Protein AF-G5S065-F1 (afdb_monomer)

Mean predicted aligned error: 7.4 Å

Radius of gyration: 18.63 Å; Cα contacts (8 Å, |Δi|>4): 144; chains: 1; bounding box: 43×53×46 Å

Structure (mmCIF, N/CA/C/O backbone):
data_AF-G5S065-F1
#
_entry.id   AF-G5S065-F1
#
loop_
_atom_site.group_PDB
_atom_site.id
_atom_site.type_symbol
_atom_site.label_atom_id
_atom_site.label_alt_id
_atom_site.label_comp_id
_atom_site.label_asym_id
_atom_site.label_entity_id
_atom_site.label_seq_id
_atom_site.pdbx_PDB_ins_code
_atom_site.Cartn_x
_atom_site.Cartn_y
_atom_site.Cartn_z
_atom_site.occupancy
_atom_site.B_iso_or_equiv
_atom_site.auth_seq_id
_atom_site.auth_comp_id
_atom_site.auth_asym_id
_atom_site.auth_atom_id
_atom_site.pdbx_PDB_model_num
ATOM 1 N N . MET A 1 1 ? 13.996 -1.756 -12.390 1.00 88.19 1 MET A N 1
ATOM 2 C CA . MET A 1 1 ? 13.686 -2.119 -10.989 1.00 88.19 1 MET A CA 1
ATOM 3 C C . MET A 1 1 ? 14.143 -0.991 -10.075 1.00 88.19 1 MET A C 1
ATOM 5 O O . MET A 1 1 ? 15.098 -0.309 -10.425 1.00 88.19 1 MET A O 1
ATOM 9 N N . ILE A 1 2 ? 13.478 -0.791 -8.937 1.00 88.31 2 ILE A N 1
ATOM 10 C CA . ILE A 1 2 ? 13.910 0.127 -7.874 1.00 88.31 2 ILE A CA 1
ATOM 11 C C . ILE A 1 2 ? 14.330 -0.686 -6.653 1.00 88.31 2 ILE A C 1
ATOM 13 O O . ILE A 1 2 ? 13.594 -1.569 -6.219 1.00 88.31 2 ILE A O 1
ATOM 17 N N . ILE A 1 3 ? 15.495 -0.368 -6.093 1.00 88.88 3 ILE A N 1
ATOM 18 C CA . ILE A 1 3 ? 15.974 -0.921 -4.826 1.00 88.88 3 ILE A CA 1
ATOM 19 C C . ILE A 1 3 ? 16.020 0.228 -3.824 1.00 88.88 3 ILE A C 1
ATOM 21 O O . ILE A 1 3 ? 16.579 1.281 -4.128 1.00 88.88 3 ILE A O 1
ATOM 25 N N . SER A 1 4 ? 15.410 0.049 -2.656 1.00 89.06 4 SER A N 1
ATOM 26 C CA . SER A 1 4 ? 15.410 1.068 -1.604 1.00 89.06 4 SER A CA 1
ATOM 27 C C . SER A 1 4 ? 15.471 0.432 -0.222 1.00 89.06 4 SER A C 1
ATOM 29 O O . SER A 1 4 ? 14.990 -0.678 -0.000 1.00 89.06 4 SER A O 1
ATOM 31 N N . ASP A 1 5 ? 16.062 1.155 0.717 1.00 87.44 5 ASP A N 1
ATOM 32 C CA . ASP A 1 5 ? 16.023 0.895 2.154 1.00 87.44 5 ASP A CA 1
ATOM 33 C C . ASP A 1 5 ? 14.587 0.876 2.707 1.00 87.44 5 ASP A C 1
ATOM 35 O O . ASP A 1 5 ? 14.270 0.112 3.626 1.00 87.44 5 ASP A O 1
ATOM 39 N N . GLU A 1 6 ? 13.700 1.679 2.116 1.00 85.50 6 GLU A N 1
ATOM 40 C CA . GLU A 1 6 ? 12.322 1.842 2.545 1.00 85.50 6 GLU A CA 1
ATOM 41 C C . GLU A 1 6 ? 11.339 1.938 1.371 1.00 85.50 6 GLU A C 1
ATOM 43 O O . GLU A 1 6 ? 11.463 2.766 0.479 1.00 85.50 6 GLU A O 1
ATOM 48 N N . LEU A 1 7 ? 10.299 1.104 1.417 1.00 88.25 7 LEU A N 1
ATOM 49 C CA . LEU A 1 7 ? 9.210 1.099 0.445 1.00 88.25 7 LEU A CA 1
ATOM 50 C C . LEU A 1 7 ? 7.877 1.043 1.182 1.00 88.25 7 LEU A C 1
ATOM 52 O O . LEU A 1 7 ? 7.517 0.009 1.759 1.00 88.25 7 LEU A O 1
ATOM 56 N N . PHE A 1 8 ? 7.129 2.139 1.139 1.00 91.25 8 PHE A N 1
ATOM 57 C CA . PHE A 1 8 ? 5.769 2.182 1.644 1.00 91.25 8 PHE A CA 1
ATOM 58 C C . PHE A 1 8 ? 4.758 1.633 0.643 1.00 91.25 8 PHE A C 1
ATOM 60 O O . PHE A 1 8 ? 5.024 1.452 -0.547 1.00 91.25 8 PHE A O 1
ATOM 67 N N . PHE A 1 9 ? 3.545 1.391 1.139 1.00 92.38 9 PHE A N 1
ATOM 68 C CA . PHE A 1 9 ? 2.419 1.037 0.289 1.00 92.38 9 PHE A CA 1
ATOM 69 C C . PHE A 1 9 ? 2.132 2.134 -0.753 1.00 92.38 9 PHE A C 1
ATOM 71 O O . PHE A 1 9 ? 1.947 1.807 -1.922 1.00 92.38 9 PHE A O 1
ATOM 78 N N . SER A 1 10 ? 2.203 3.419 -0.381 1.00 90.44 10 SER A N 1
ATOM 79 C CA . SER A 1 10 ? 2.079 4.537 -1.330 1.00 90.44 10 SER A CA 1
ATOM 80 C C . SER A 1 10 ? 3.089 4.488 -2.472 1.00 90.44 10 SER A C 1
ATOM 82 O O . SER A 1 10 ? 2.721 4.722 -3.621 1.00 90.44 10 SER A O 1
ATOM 84 N N . ASP A 1 11 ? 4.340 4.139 -2.172 1.00 90.06 11 ASP A N 1
ATOM 85 C CA . ASP A 1 11 ? 5.401 4.070 -3.178 1.00 90.06 11 ASP A CA 1
ATOM 86 C C . ASP A 1 11 ? 5.104 2.939 -4.158 1.00 90.06 11 ASP A C 1
ATOM 88 O O . ASP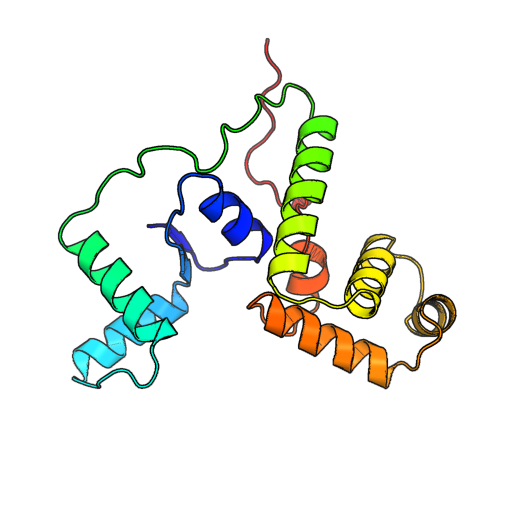 A 1 11 ? 5.109 3.138 -5.369 1.00 90.06 11 ASP A O 1
ATOM 92 N N . ARG A 1 12 ? 4.729 1.763 -3.642 1.00 90.44 12 ARG A N 1
ATOM 93 C CA . ARG A 1 12 ? 4.339 0.611 -4.468 1.00 90.44 12 ARG A CA 1
ATOM 94 C C . ARG A 1 12 ? 3.161 0.922 -5.388 1.00 90.44 12 ARG A C 1
ATOM 96 O O . ARG A 1 12 ? 3.161 0.482 -6.533 1.00 90.44 12 ARG A O 1
ATOM 103 N N . VAL A 1 13 ? 2.177 1.681 -4.907 1.00 91.19 13 VAL A N 1
ATOM 104 C CA . VAL A 1 13 ? 1.027 2.107 -5.714 1.00 91.19 13 VAL A CA 1
ATOM 105 C C . VAL A 1 13 ? 1.470 3.026 -6.859 1.00 91.19 13 VAL A C 1
ATOM 107 O O . VAL A 1 13 ? 1.077 2.799 -8.002 1.00 91.19 13 VAL A O 1
ATOM 110 N N . VAL A 1 14 ? 2.341 4.006 -6.595 1.00 87.94 14 VAL A N 1
ATOM 111 C CA . VAL A 1 14 ? 2.903 4.877 -7.646 1.00 87.94 14 VAL A CA 1
ATOM 112 C C . VAL A 1 14 ? 3.685 4.056 -8.668 1.00 87.94 14 VAL A C 1
ATOM 114 O O . VAL A 1 14 ? 3.436 4.160 -9.865 1.00 87.94 14 VAL A O 1
ATOM 117 N N . LEU A 1 15 ? 4.586 3.189 -8.209 1.00 88.88 15 LEU A N 1
ATOM 118 C CA . LEU A 1 15 ? 5.409 2.350 -9.080 1.00 88.88 15 LEU A CA 1
ATOM 119 C C . LEU A 1 15 ? 4.573 1.404 -9.940 1.00 88.88 15 LEU A C 1
ATOM 121 O O . LEU A 1 15 ? 4.895 1.187 -11.107 1.00 88.88 15 LEU A O 1
ATOM 125 N N . LYS A 1 16 ? 3.457 0.905 -9.403 1.00 88.94 16 LYS A N 1
ATOM 126 C CA . LYS A 1 16 ? 2.489 0.129 -10.173 1.00 88.94 16 LYS A CA 1
ATOM 127 C C . LYS A 1 16 ? 1.893 0.957 -11.313 1.00 88.94 16 LYS A C 1
ATOM 129 O O . LYS A 1 16 ? 1.928 0.507 -12.451 1.00 88.94 16 LYS A O 1
ATOM 134 N N . VAL A 1 17 ? 1.386 2.160 -11.044 1.00 86.38 17 VAL A N 1
ATOM 135 C CA . VAL A 1 17 ? 0.779 3.026 -12.078 1.00 86.38 17 VAL A CA 1
ATOM 136 C C . VAL A 1 17 ? 1.788 3.443 -13.148 1.00 86.38 17 VAL A C 1
ATOM 138 O O . VAL A 1 17 ? 1.459 3.479 -14.335 1.00 86.38 17 VAL A O 1
ATOM 141 N N . TYR A 1 18 ? 3.036 3.682 -12.745 1.00 83.44 18 TYR A N 1
ATOM 142 C CA . TYR A 1 18 ? 4.135 4.116 -13.611 1.00 83.44 18 TYR A CA 1
ATOM 143 C C . TYR A 1 18 ? 4.750 2.972 -14.439 1.00 83.44 18 TYR A C 1
ATOM 145 O O . TYR A 1 18 ? 5.958 2.922 -14.646 1.00 83.44 18 TYR A O 1
ATOM 153 N N . GLY A 1 19 ? 3.913 2.049 -14.917 1.00 82.88 19 GLY A N 1
ATOM 154 C CA . GLY A 1 19 ? 4.326 0.951 -15.794 1.00 82.88 19 GLY A CA 1
ATOM 155 C C . GLY A 1 19 ? 4.712 -0.329 -15.057 1.00 82.88 19 GLY A C 1
ATOM 156 O O . GLY A 1 19 ? 5.484 -1.130 -15.572 1.00 82.88 19 GLY A O 1
ATOM 157 N N . GLY A 1 20 ? 4.188 -0.540 -13.846 1.00 86.38 20 GLY A N 1
ATOM 158 C CA . GLY A 1 20 ? 4.405 -1.784 -13.111 1.00 86.38 20 GLY A CA 1
ATOM 159 C C . GLY A 1 20 ? 5.854 -1.974 -12.672 1.00 86.38 20 GLY A C 1
ATOM 160 O O . GLY A 1 20 ? 6.362 -3.090 -12.737 1.00 86.38 20 GLY A O 1
ATOM 161 N N . ILE A 1 21 ? 6.528 -0.900 -12.251 1.00 87.38 21 ILE A N 1
ATOM 162 C CA . ILE A 1 21 ? 7.954 -0.926 -11.918 1.00 87.38 21 ILE A CA 1
ATOM 163 C C . ILE A 1 21 ? 8.194 -1.866 -10.725 1.00 87.38 21 ILE A C 1
ATOM 165 O O . ILE A 1 21 ? 7.696 -1.591 -9.628 1.00 87.38 21 ILE A O 1
ATOM 169 N N . PRO A 1 22 ? 8.994 -2.939 -10.884 1.00 87.88 22 PRO A N 1
ATOM 170 C CA . PRO A 1 22 ? 9.344 -3.814 -9.773 1.00 87.88 22 PRO A CA 1
ATOM 171 C C . PRO A 1 22 ? 10.145 -3.054 -8.717 1.00 87.88 22 PRO A C 1
ATOM 173 O O . PRO A 1 22 ? 11.060 -2.293 -9.054 1.00 87.88 22 PRO A O 1
ATOM 176 N N . ALA A 1 23 ? 9.824 -3.294 -7.448 1.00 89.38 23 ALA A N 1
ATOM 177 C CA . ALA A 1 23 ? 10.468 -2.660 -6.307 1.00 89.38 23 ALA A CA 1
ATOM 178 C C . ALA A 1 23 ? 10.924 -3.712 -5.294 1.00 89.38 23 ALA A C 1
ATOM 180 O O . ALA A 1 23 ? 10.165 -4.623 -4.956 1.00 89.38 23 ALA A O 1
ATOM 181 N N . LEU A 1 24 ? 12.146 -3.560 -4.793 1.00 89.06 24 LEU A N 1
ATOM 182 C CA . LEU A 1 24 ? 12.781 -4.487 -3.868 1.00 89.06 24 LEU A CA 1
ATOM 183 C C . LEU A 1 24 ? 13.345 -3.722 -2.668 1.00 89.06 24 LEU A C 1
ATOM 185 O O . LEU A 1 24 ? 13.975 -2.677 -2.826 1.00 89.06 24 LEU A O 1
ATOM 189 N N . LEU A 1 25 ? 13.119 -4.240 -1.460 1.00 88.19 25 LEU A N 1
ATOM 190 C CA . LEU A 1 25 ? 13.775 -3.701 -0.270 1.00 88.19 25 LEU A CA 1
ATOM 191 C C . LEU A 1 25 ? 15.233 -4.164 -0.232 1.00 88.19 25 LEU A C 1
ATOM 193 O O . LEU A 1 25 ? 15.510 -5.333 -0.488 1.00 88.19 25 LEU A O 1
ATOM 197 N N . GLU A 1 26 ? 16.155 -3.294 0.168 1.00 88.69 26 GLU A N 1
ATOM 198 C CA . GLU A 1 26 ? 17.583 -3.627 0.287 1.00 88.69 26 GLU A CA 1
ATOM 199 C C . GLU A 1 26 ? 17.819 -4.859 1.180 1.00 88.69 26 GLU A C 1
ATOM 201 O O . GLU A 1 26 ? 18.607 -5.743 0.854 1.00 88.69 26 GLU A O 1
ATOM 206 N N . GLN A 1 27 ? 17.065 -4.975 2.275 1.00 86.38 27 GLN A N 1
ATOM 207 C CA . GLN A 1 27 ? 17.131 -6.137 3.167 1.00 86.38 27 GLN A CA 1
ATOM 208 C C . GLN A 1 27 ? 16.679 -7.430 2.475 1.00 86.38 27 GLN A C 1
ATOM 210 O O . GLN A 1 27 ? 17.278 -8.481 2.686 1.00 86.38 27 GLN A O 1
ATOM 215 N N . GLU A 1 28 ? 15.652 -7.357 1.621 1.00 86.31 28 GLU A N 1
ATOM 216 C CA . GLU A 1 28 ? 15.208 -8.511 0.832 1.00 86.31 28 GLU A CA 1
ATOM 217 C C . GLU A 1 28 ? 16.268 -8.897 -0.208 1.00 86.31 28 GLU A C 1
ATOM 219 O O . GLU A 1 28 ? 16.533 -10.082 -0.394 1.00 86.31 28 GLU A O 1
ATOM 224 N N . LEU A 1 29 ? 16.926 -7.917 -0.836 1.00 87.94 29 LEU A N 1
ATOM 225 C CA . LEU A 1 29 ? 18.053 -8.163 -1.739 1.00 87.94 29 LEU A CA 1
ATOM 226 C C . LEU A 1 29 ? 19.211 -8.867 -1.018 1.00 87.94 29 LEU A C 1
ATOM 228 O O . LEU A 1 29 ? 19.733 -9.860 -1.521 1.00 87.94 29 LEU A O 1
ATOM 232 N N . ALA A 1 30 ? 19.587 -8.392 0.170 1.00 87.31 30 ALA A N 1
ATOM 233 C CA . ALA A 1 30 ? 20.637 -9.012 0.971 1.00 87.31 30 ALA A CA 1
ATOM 234 C C . ALA A 1 30 ? 20.297 -10.471 1.323 1.00 87.31 30 ALA A C 1
ATOM 236 O O . ALA A 1 30 ? 21.143 -11.353 1.168 1.00 87.31 30 ALA A O 1
ATOM 237 N N . GLU A 1 31 ? 19.052 -10.752 1.726 1.00 85.94 31 GLU A N 1
ATOM 238 C CA . GLU A 1 31 ? 18.578 -12.121 1.972 1.00 85.94 31 GLU A CA 1
ATOM 239 C C . GLU A 1 31 ? 18.690 -13.005 0.722 1.00 85.94 31 GLU A C 1
ATOM 241 O O . GLU A 1 31 ? 19.172 -14.137 0.818 1.00 85.94 31 GLU A O 1
ATOM 246 N N . ILE A 1 32 ? 18.278 -12.493 -0.445 1.00 84.56 32 ILE A N 1
ATOM 247 C CA . ILE A 1 32 ? 18.365 -13.211 -1.725 1.00 84.56 32 ILE A CA 1
ATOM 248 C C . ILE A 1 32 ? 19.824 -13.573 -2.036 1.00 84.56 32 ILE A C 1
ATOM 250 O O . ILE A 1 32 ? 20.121 -14.731 -2.329 1.00 84.56 32 ILE A O 1
ATOM 254 N N . LEU A 1 33 ? 20.747 -12.615 -1.913 1.00 83.94 33 LEU A N 1
ATOM 255 C CA . LEU A 1 33 ? 22.167 -12.820 -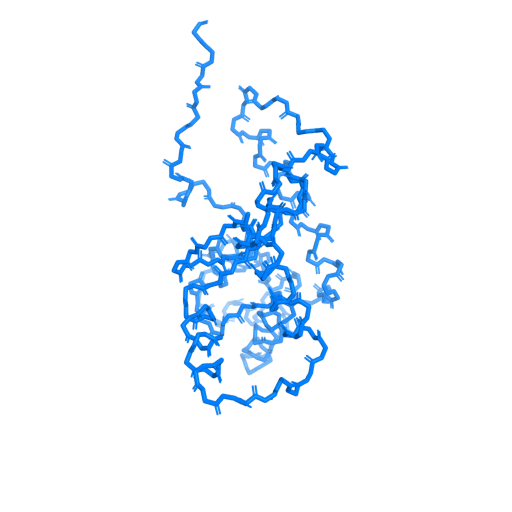2.213 1.00 83.94 33 LEU A CA 1
ATOM 256 C C . LEU A 1 33 ? 22.837 -13.810 -1.251 1.00 83.94 33 LEU A C 1
ATOM 258 O O . LEU A 1 33 ? 23.611 -14.667 -1.683 1.00 83.94 33 LEU A O 1
ATOM 262 N N . ILE A 1 34 ? 22.540 -13.722 0.050 1.00 85.62 34 ILE A N 1
ATOM 263 C CA . ILE A 1 34 ? 23.098 -14.631 1.061 1.00 85.62 34 ILE A CA 1
ATOM 264 C C . ILE A 1 34 ? 22.633 -16.069 0.808 1.00 85.62 34 ILE A C 1
ATOM 266 O O . ILE A 1 34 ? 23.445 -16.991 0.879 1.00 85.62 34 ILE A O 1
ATOM 270 N N . ARG A 1 35 ? 21.350 -16.273 0.490 1.00 77.31 35 ARG A N 1
ATOM 271 C CA . ARG A 1 35 ? 20.796 -17.608 0.213 1.00 77.31 35 ARG A CA 1
ATOM 272 C C . ARG A 1 35 ? 21.264 -18.181 -1.117 1.00 77.31 35 ARG A C 1
ATOM 274 O O . ARG A 1 35 ? 21.588 -19.364 -1.171 1.00 77.31 35 ARG A O 1
ATOM 281 N N . GLY A 1 36 ? 21.383 -17.344 -2.150 1.00 78.00 36 GLY A N 1
ATOM 282 C CA . GLY A 1 36 ? 21.965 -17.738 -3.435 1.00 78.00 36 GLY A CA 1
ATOM 283 C C . GLY A 1 36 ? 23.382 -18.290 -3.271 1.00 78.00 36 GLY A C 1
ATOM 284 O O . GLY A 1 36 ? 23.698 -19.347 -3.808 1.00 78.00 36 GLY A O 1
ATOM 285 N N . ARG A 1 37 ? 24.207 -17.659 -2.421 1.00 78.94 37 ARG A N 1
ATOM 286 C CA . ARG A 1 37 ? 25.542 -18.183 -2.067 1.00 78.94 37 ARG A CA 1
ATOM 287 C C . ARG A 1 37 ? 25.513 -19.521 -1.324 1.00 78.94 37 ARG A C 1
ATOM 289 O O . ARG A 1 37 ? 26.501 -20.243 -1.366 1.00 78.94 37 ARG A O 1
ATOM 296 N N . ARG A 1 38 ? 24.422 -19.841 -0.623 1.00 82.50 38 ARG A N 1
ATOM 297 C CA . ARG A 1 38 ? 24.254 -21.088 0.142 1.00 82.50 38 ARG A CA 1
ATOM 298 C C . ARG A 1 38 ? 23.596 -22.216 -0.658 1.00 82.50 38 ARG A C 1
ATOM 300 O O . ARG A 1 38 ? 23.494 -23.321 -0.141 1.00 82.50 38 ARG A O 1
ATOM 307 N N . GLY A 1 39 ? 23.153 -21.955 -1.892 1.00 73.06 39 GLY A N 1
ATOM 308 C CA . GLY A 1 39 ? 22.454 -22.944 -2.721 1.00 73.06 39 GLY A CA 1
ATOM 309 C C . GLY A 1 39 ? 21.060 -23.323 -2.202 1.00 73.06 39 GLY A C 1
ATOM 310 O O . GLY A 1 39 ? 20.537 -24.375 -2.558 1.00 73.06 39 GLY A O 1
ATOM 311 N N . GLU A 1 40 ? 20.454 -22.495 -1.347 1.00 75.00 40 GLU A N 1
ATOM 312 C CA . GLU A 1 40 ? 19.136 -22.765 -0.761 1.00 75.00 40 GLU A CA 1
ATOM 313 C C . GLU A 1 40 ? 18.006 -22.449 -1.761 1.00 75.00 40 GLU A C 1
ATOM 315 O O . GLU A 1 40 ? 17.959 -21.360 -2.336 1.00 75.00 40 GLU A O 1
ATOM 320 N N . GLN A 1 41 ? 17.052 -23.372 -1.942 1.00 62.50 41 GLN A N 1
ATOM 321 C CA . GLN A 1 41 ? 15.857 -23.144 -2.769 1.00 62.50 41 GLN A CA 1
ATOM 322 C C . GLN A 1 41 ? 14.758 -22.366 -2.026 1.00 62.50 41 GLN A C 1
ATOM 324 O O . GLN A 1 41 ? 14.557 -22.498 -0.817 1.00 62.50 41 GLN A O 1
ATOM 329 N N . TRP A 1 42 ? 13.995 -21.567 -2.775 1.00 65.00 42 TRP A N 1
ATOM 330 C CA . TRP A 1 42 ? 12.867 -20.795 -2.255 1.00 65.00 42 TRP A CA 1
ATOM 331 C C . TRP A 1 42 ? 11.648 -21.676 -1.952 1.00 65.00 42 TRP A C 1
ATOM 333 O O . TRP A 1 42 ? 11.093 -22.307 -2.846 1.00 65.00 42 TRP A O 1
ATOM 343 N N . ALA A 1 43 ? 11.139 -21.615 -0.718 1.00 52.31 43 ALA A N 1
ATOM 344 C CA . ALA A 1 43 ? 9.792 -22.075 -0.388 1.00 52.31 43 ALA A CA 1
ATOM 345 C C . ALA A 1 43 ? 8.793 -20.907 -0.542 1.00 52.31 43 ALA A C 1
ATOM 347 O O . ALA A 1 43 ? 8.803 -19.964 0.252 1.00 52.31 43 ALA A O 1
ATOM 348 N N . GLY A 1 44 ? 7.935 -20.953 -1.569 1.00 57.03 44 GLY A N 1
ATOM 349 C CA . GLY A 1 44 ? 6.789 -20.044 -1.737 1.00 57.03 44 GLY A CA 1
ATOM 350 C C . GLY A 1 44 ? 6.803 -19.173 -3.006 1.00 57.03 44 GLY A C 1
ATOM 351 O O . GLY A 1 44 ? 7.779 -18.491 -3.317 1.00 57.03 44 GLY A O 1
ATOM 352 N N . GLY A 1 45 ? 5.667 -19.139 -3.716 1.00 58.53 45 GLY A N 1
ATOM 353 C CA . GLY A 1 45 ? 5.551 -18.564 -5.068 1.00 58.53 45 GLY A CA 1
ATOM 354 C C . GLY A 1 45 ? 5.765 -17.048 -5.186 1.00 58.53 45 GLY A C 1
ATOM 355 O O . GLY A 1 45 ? 6.339 -16.586 -6.168 1.00 58.53 45 GLY A O 1
ATOM 356 N N . ALA A 1 46 ? 5.371 -16.253 -4.183 1.00 57.31 46 ALA A N 1
ATOM 357 C CA . ALA A 1 46 ? 5.535 -14.794 -4.235 1.00 57.31 46 ALA A CA 1
ATOM 358 C C . ALA A 1 46 ? 7.008 -14.345 -4.159 1.00 57.31 46 ALA A C 1
ATOM 360 O O . ALA A 1 46 ? 7.367 -13.332 -4.757 1.00 57.31 46 ALA A O 1
ATOM 361 N N . ARG A 1 47 ? 7.860 -15.091 -3.439 1.00 60.53 47 ARG A N 1
ATOM 362 C CA . ARG A 1 47 ? 9.306 -14.815 -3.371 1.00 60.53 47 ARG A CA 1
ATOM 363 C C . ARG A 1 47 ? 10.018 -15.313 -4.625 1.00 60.53 47 ARG A C 1
ATOM 365 O O . ARG A 1 47 ? 10.823 -14.572 -5.169 1.00 60.53 47 ARG A O 1
ATOM 372 N N . LEU A 1 48 ? 9.622 -16.483 -5.136 1.00 59.59 48 LEU A N 1
ATOM 373 C CA . LEU A 1 48 ? 10.118 -17.032 -6.404 1.00 59.59 48 LEU A CA 1
ATOM 374 C C . LEU A 1 48 ? 9.952 -16.040 -7.564 1.00 59.59 48 LEU A C 1
ATOM 376 O O . LEU A 1 48 ? 10.882 -15.813 -8.332 1.00 59.59 48 LEU A O 1
ATOM 380 N N . ARG A 1 49 ? 8.778 -15.399 -7.650 1.00 64.50 49 ARG A N 1
ATOM 381 C CA . ARG A 1 49 ? 8.499 -14.383 -8.669 1.00 64.50 49 ARG A CA 1
ATOM 382 C C . ARG A 1 49 ? 9.428 -13.168 -8.556 1.00 64.50 49 ARG A C 1
ATOM 384 O O . ARG A 1 49 ? 9.934 -12.716 -9.575 1.00 64.50 49 ARG A O 1
ATOM 391 N N . ARG A 1 50 ? 9.689 -12.666 -7.340 1.00 69.50 50 ARG A N 1
ATOM 392 C CA . ARG A 1 50 ? 10.614 -11.533 -7.133 1.00 69.50 50 ARG A CA 1
ATOM 393 C C . ARG A 1 50 ? 12.056 -11.886 -7.472 1.00 69.50 50 ARG A C 1
ATOM 395 O O . ARG A 1 50 ? 12.757 -11.043 -8.017 1.00 69.50 50 ARG A O 1
ATOM 402 N N . THR A 1 51 ? 12.494 -13.106 -7.165 1.00 71.12 51 THR A N 1
ATOM 403 C CA . THR A 1 51 ? 13.820 -13.585 -7.571 1.00 71.12 51 THR A CA 1
ATOM 404 C C . THR A 1 51 ? 13.933 -13.616 -9.093 1.00 71.12 51 THR A C 1
ATOM 406 O O . THR A 1 51 ? 14.879 -13.053 -9.624 1.00 71.12 51 THR A O 1
ATOM 409 N N . GLY A 1 52 ? 12.918 -14.128 -9.798 1.00 76.56 52 GLY A N 1
ATOM 410 C CA . GLY A 1 52 ? 12.890 -14.099 -11.265 1.00 76.56 52 GLY A CA 1
ATOM 411 C C . GLY A 1 52 ? 12.889 -12.683 -11.861 1.00 76.56 52 GLY A C 1
ATOM 412 O O . GLY A 1 52 ? 13.579 -12.434 -12.844 1.00 76.56 52 GLY A O 1
ATOM 413 N N . GLU A 1 53 ? 12.162 -11.734 -11.258 1.00 82.38 53 GLU A N 1
ATOM 414 C CA . GLU A 1 53 ? 12.177 -10.320 -11.673 1.00 82.38 53 GLU A CA 1
ATOM 415 C C . GLU A 1 53 ? 13.550 -9.660 -11.448 1.00 82.38 53 GLU A C 1
ATOM 417 O O . GLU A 1 53 ? 13.982 -8.846 -12.267 1.00 82.38 53 GLU A O 1
ATOM 422 N N . LEU A 1 54 ? 14.246 -10.009 -10.360 1.00 84.62 54 LEU A N 1
ATOM 423 C CA . LEU A 1 54 ? 15.602 -9.535 -10.077 1.00 84.62 54 LEU A CA 1
ATOM 424 C C . LEU A 1 54 ? 16.617 -10.131 -11.057 1.00 84.62 54 LEU A C 1
ATOM 426 O O . LEU A 1 54 ? 17.409 -9.384 -11.624 1.00 84.62 54 LEU A O 1
ATOM 430 N N . ASP A 1 55 ? 16.568 -11.441 -11.291 1.00 84.00 55 ASP A N 1
ATOM 431 C CA . ASP A 1 55 ? 17.465 -12.126 -12.224 1.00 84.00 55 ASP A CA 1
ATOM 432 C C . ASP A 1 55 ? 17.300 -11.566 -13.641 1.00 84.00 55 ASP A C 1
ATOM 434 O O . ASP A 1 55 ? 18.283 -11.209 -14.290 1.00 84.00 55 ASP A O 1
ATOM 438 N N . ALA A 1 56 ? 16.054 -11.390 -14.095 1.00 84.38 56 ALA A N 1
ATOM 439 C CA . ALA A 1 56 ? 15.758 -10.767 -15.382 1.00 84.38 56 ALA A CA 1
ATOM 440 C C . ALA A 1 56 ? 16.318 -9.338 -15.469 1.00 84.38 56 ALA A C 1
ATOM 442 O O . ALA A 1 56 ? 16.918 -8.976 -16.479 1.00 84.38 56 ALA A O 1
ATOM 443 N N . PHE A 1 57 ? 16.170 -8.540 -14.406 1.00 85.94 57 PHE A N 1
ATOM 444 C CA . PHE A 1 57 ? 16.707 -7.182 -14.356 1.00 85.94 57 PHE A CA 1
ATOM 445 C C . PHE A 1 57 ? 18.242 -7.142 -14.406 1.00 85.94 57 PHE A C 1
ATOM 447 O O . PHE A 1 57 ? 18.795 -6.286 -15.092 1.00 85.94 57 PHE A O 1
ATOM 454 N N . LEU A 1 58 ? 18.926 -8.048 -13.700 1.00 85.19 58 LEU A N 1
ATOM 455 C CA . LEU A 1 58 ? 20.390 -8.118 -13.683 1.00 85.19 58 LEU A CA 1
ATOM 456 C C . LEU A 1 58 ? 20.965 -8.617 -15.014 1.00 85.19 58 LEU A C 1
ATOM 458 O O . LEU A 1 58 ? 22.023 -8.151 -15.430 1.00 85.19 58 LEU A O 1
ATOM 462 N N . LEU A 1 59 ? 20.275 -9.546 -15.681 1.00 88.00 59 LEU A N 1
ATOM 463 C CA . LEU A 1 59 ? 20.693 -10.094 -16.972 1.00 88.00 59 LEU A CA 1
ATOM 464 C C . LEU A 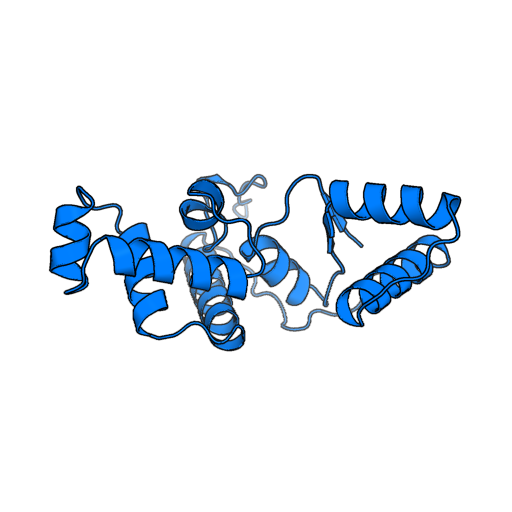1 59 ? 20.412 -9.135 -18.135 1.00 88.00 59 LEU A C 1
ATOM 466 O O . LEU A 1 59 ? 21.238 -8.998 -19.035 1.00 88.00 59 LEU A O 1
ATOM 470 N N . SER A 1 60 ? 19.240 -8.498 -18.147 1.00 87.31 60 SER A N 1
ATOM 471 C CA . SER A 1 60 ? 18.812 -7.616 -19.233 1.00 87.31 60 SER A CA 1
ATOM 472 C C . SER A 1 60 ? 17.872 -6.523 -18.708 1.00 87.31 60 SER A C 1
ATOM 474 O O . SER A 1 60 ? 16.647 -6.685 -18.711 1.00 87.31 60 SER A O 1
ATOM 476 N N . PRO A 1 61 ? 18.416 -5.389 -18.230 1.00 84.31 61 PRO A N 1
ATOM 477 C CA . PRO A 1 61 ? 17.596 -4.299 -17.728 1.00 84.31 61 PRO A CA 1
ATOM 478 C C . PRO A 1 61 ? 16.822 -3.653 -18.882 1.00 84.31 61 PRO A C 1
ATOM 480 O O . PRO A 1 61 ? 17.371 -2.896 -19.680 1.00 84.31 61 PRO A O 1
ATOM 483 N N . ALA A 1 62 ? 15.524 -3.935 -18.954 1.00 80.56 62 ALA A N 1
ATOM 484 C CA . ALA A 1 62 ? 14.632 -3.287 -19.903 1.00 80.56 62 ALA A CA 1
ATOM 485 C C . ALA A 1 62 ? 14.120 -1.946 -19.342 1.00 80.56 62 ALA A C 1
ATOM 487 O O . ALA A 1 62 ? 13.760 -1.870 -18.157 1.00 80.56 62 ALA A O 1
ATOM 488 N N . PRO A 1 63 ? 14.043 -0.884 -20.166 1.00 79.12 63 PRO A N 1
ATOM 489 C CA . PRO A 1 63 ? 13.331 0.321 -19.778 1.00 79.12 63 PRO A CA 1
ATOM 490 C C . PRO A 1 63 ? 11.852 -0.010 -19.568 1.00 79.12 63 PRO A C 1
ATOM 492 O O . PRO A 1 63 ? 11.257 -0.802 -20.301 1.00 79.12 63 PRO A O 1
ATOM 495 N N . VAL A 1 64 ? 11.247 0.615 -18.562 1.00 78.69 64 VAL A N 1
ATOM 496 C CA . VAL A 1 64 ? 9.806 0.496 -18.341 1.00 78.69 64 VAL A CA 1
ATOM 497 C C . VAL A 1 64 ? 9.106 1.237 -19.475 1.00 78.69 64 VAL A C 1
ATOM 499 O O . VAL A 1 64 ? 9.306 2.438 -19.652 1.00 78.69 64 VAL A O 1
ATOM 502 N N . THR A 1 65 ? 8.323 0.508 -20.269 1.00 71.31 65 THR A N 1
ATOM 503 C CA . THR A 1 65 ? 7.585 1.059 -21.408 1.00 71.31 65 THR A CA 1
ATOM 504 C C . THR A 1 65 ? 6.095 1.098 -21.086 1.00 71.31 65 THR A C 1
ATOM 506 O O . THR A 1 65 ? 5.505 0.100 -20.682 1.00 71.31 65 THR A O 1
ATOM 509 N N . GLY A 1 66 ? 5.489 2.273 -21.264 1.00 67.75 66 GLY A N 1
ATOM 510 C CA . GLY A 1 66 ? 4.062 2.490 -21.037 1.00 67.75 66 GLY A CA 1
ATOM 511 C C . GLY A 1 66 ? 3.694 2.785 -19.580 1.00 67.75 66 GLY A C 1
ATOM 512 O O . GLY A 1 66 ? 4.300 2.291 -18.633 1.00 67.75 66 GLY A O 1
ATOM 513 N N . PHE A 1 67 ? 2.666 3.611 -19.410 1.00 73.38 67 PHE A N 1
ATOM 514 C CA . PHE A 1 67 ? 1.993 3.795 -18.130 1.00 73.38 67 PHE A CA 1
ATOM 515 C C . PHE A 1 67 ? 0.774 2.871 -18.089 1.00 73.38 67 PHE A C 1
ATOM 517 O O . PHE A 1 67 ? 0.102 2.716 -19.110 1.00 73.38 67 PHE A O 1
ATOM 524 N N . LEU A 1 68 ? 0.459 2.280 -16.930 1.00 71.88 68 LEU A N 1
ATOM 525 C CA . LEU A 1 68 ? -0.800 1.531 -16.790 1.00 71.88 68 LEU A CA 1
ATOM 526 C C . LEU A 1 68 ? -2.005 2.474 -16.896 1.00 71.88 68 LEU A C 1
ATOM 528 O O . LEU A 1 68 ? -3.055 2.092 -17.400 1.00 71.88 68 LEU A O 1
ATOM 532 N N . GLU A 1 69 ? -1.826 3.712 -16.435 1.00 71.69 69 GLU A N 1
ATOM 533 C CA . GLU A 1 69 ? -2.768 4.816 -16.580 1.00 71.69 69 GLU A CA 1
ATOM 534 C C . GLU A 1 69 ? -1.968 6.065 -16.961 1.00 71.69 69 GLU A C 1
ATOM 536 O O . GLU A 1 69 ? -0.946 6.344 -16.335 1.00 71.69 69 GLU A O 1
ATOM 541 N N . VAL A 1 70 ? -2.399 6.810 -17.988 1.00 69.00 70 VAL A N 1
ATOM 542 C CA . VAL A 1 70 ? -1.723 8.050 -18.411 1.00 69.00 70 VAL A CA 1
ATOM 543 C C . VAL A 1 70 ? -1.721 9.030 -17.230 1.00 69.00 70 VAL A C 1
ATOM 545 O O . VAL A 1 70 ? -2.802 9.477 -16.835 1.00 69.00 70 VAL A O 1
ATOM 548 N N . PRO A 1 71 ? -0.555 9.378 -16.648 1.00 67.69 71 PRO A N 1
ATOM 549 C CA . PRO A 1 71 ? -0.521 10.236 -15.475 1.00 67.69 71 PRO A CA 1
ATOM 550 C C . PRO A 1 71 ? -1.038 11.625 -15.859 1.00 67.69 71 PRO A C 1
ATOM 552 O O . PRO A 1 71 ? -0.517 12.224 -16.806 1.00 67.69 71 PRO A O 1
ATOM 555 N N . PRO A 1 72 ? -2.045 12.168 -15.154 1.00 73.81 72 PRO A N 1
ATOM 556 C CA . PRO A 1 72 ? -2.494 13.518 -15.431 1.00 73.81 72 PRO A CA 1
ATOM 557 C C . PRO A 1 72 ? -1.359 14.508 -15.158 1.00 73.81 72 PRO A C 1
ATOM 559 O O . PRO A 1 72 ? -0.589 14.356 -14.209 1.00 73.81 72 PRO A O 1
ATOM 562 N N . ILE A 1 73 ? -1.272 15.567 -15.959 1.00 77.50 73 ILE A N 1
ATOM 563 C CA . ILE A 1 73 ? -0.357 16.670 -15.664 1.00 77.50 73 ILE A CA 1
ATOM 564 C C . ILE A 1 73 ? -0.955 17.474 -14.508 1.00 77.50 73 ILE A C 1
ATOM 566 O O . ILE A 1 73 ? -1.993 18.129 -14.641 1.00 77.50 73 ILE A O 1
ATOM 570 N N . PHE A 1 74 ? -0.299 17.429 -13.351 1.00 77.75 74 PHE A N 1
ATOM 571 C CA . PHE A 1 74 ? -0.741 18.160 -12.169 1.00 77.75 74 PHE A CA 1
ATOM 572 C C . PHE A 1 74 ? -0.136 19.560 -12.138 1.00 77.75 74 PHE A C 1
ATOM 574 O O . PHE A 1 74 ? 0.987 19.762 -11.693 1.00 77.75 74 PHE A O 1
ATOM 581 N N . ASN A 1 75 ? -0.926 20.553 -12.533 1.00 78.44 75 ASN A N 1
ATOM 582 C CA . ASN A 1 75 ? -0.582 21.970 -12.388 1.00 78.44 75 ASN A CA 1
ATOM 583 C C . ASN A 1 75 ? -0.923 22.550 -11.000 1.00 78.44 75 ASN A C 1
ATOM 585 O O . ASN A 1 75 ? -0.734 23.736 -10.751 1.00 78.44 75 ASN A O 1
ATOM 589 N N . ASN A 1 76 ? -1.474 21.735 -10.095 1.00 80.19 76 ASN A N 1
ATOM 590 C CA . ASN A 1 76 ? -1.914 22.163 -8.772 1.00 80.19 76 ASN A CA 1
ATOM 591 C C . ASN A 1 76 ? -1.688 21.044 -7.738 1.00 80.19 76 ASN A C 1
ATOM 593 O O . ASN A 1 76 ? -2.192 19.933 -7.941 1.00 80.19 76 ASN A O 1
ATOM 597 N N . PRO A 1 77 ? -1.038 21.324 -6.590 1.00 81.62 77 PRO A N 1
ATOM 598 C CA . PRO A 1 77 ? -0.837 20.339 -5.529 1.00 81.62 77 PRO A CA 1
ATOM 599 C C . PRO A 1 77 ? -2.130 19.683 -5.032 1.00 81.62 77 PRO A C 1
ATOM 601 O O . PRO A 1 77 ? -2.140 18.485 -4.782 1.00 81.62 77 PRO A O 1
ATOM 604 N N . LYS A 1 78 ? -3.243 20.423 -4.927 1.00 85.19 78 LYS A N 1
ATOM 605 C CA . LYS A 1 78 ? -4.540 19.867 -4.500 1.00 85.19 78 LYS A CA 1
ATOM 606 C C . LYS A 1 78 ? -5.058 18.813 -5.478 1.00 85.19 78 LYS A C 1
ATOM 608 O O . LYS A 1 78 ? -5.622 17.815 -5.048 1.00 85.19 78 LYS A O 1
ATOM 613 N N . ARG A 1 79 ? -4.848 19.019 -6.784 1.00 86.00 79 ARG A N 1
ATOM 614 C CA . ARG A 1 79 ? -5.240 18.041 -7.810 1.00 86.00 79 ARG A CA 1
ATOM 615 C C . ARG A 1 79 ? -4.410 16.766 -7.697 1.00 86.00 79 ARG A C 1
ATOM 617 O O . ARG A 1 79 ? -4.998 15.693 -7.762 1.00 86.00 79 ARG A O 1
ATOM 624 N N . LEU A 1 80 ? -3.097 16.881 -7.450 1.00 84.75 80 LEU A N 1
ATOM 625 C CA . LEU A 1 80 ? -2.262 15.705 -7.179 1.00 84.75 80 LEU A CA 1
ATOM 626 C C . LEU A 1 80 ? -2.758 14.964 -5.938 1.00 84.75 80 LEU A C 1
ATOM 628 O O . LEU A 1 80 ? -2.984 13.764 -6.010 1.00 84.75 80 LEU A O 1
ATOM 632 N N . MET A 1 81 ? -2.962 15.668 -4.819 1.00 87.12 81 MET A N 1
ATOM 633 C CA . MET A 1 81 ? -3.398 15.029 -3.572 1.00 87.12 81 MET 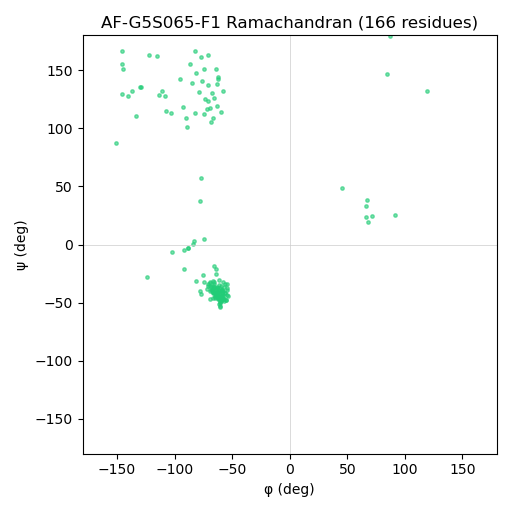A CA 1
ATOM 634 C C . MET A 1 81 ? -4.723 14.282 -3.753 1.00 87.12 81 MET A C 1
ATOM 636 O O . MET A 1 81 ? -4.808 13.119 -3.385 1.00 87.12 81 MET A O 1
ATOM 640 N N . ASN A 1 82 ? -5.719 14.905 -4.391 1.00 89.38 82 ASN A N 1
ATOM 641 C CA . ASN A 1 82 ? -7.014 14.265 -4.632 1.00 89.38 82 ASN A CA 1
ATOM 642 C C . ASN A 1 82 ? -6.896 13.029 -5.533 1.00 89.38 82 ASN A C 1
ATOM 644 O O . ASN A 1 82 ? -7.527 12.011 -5.262 1.00 89.38 82 ASN A O 1
ATOM 648 N N . TYR A 1 83 ? -6.091 13.113 -6.596 1.00 88.88 83 TYR A N 1
ATOM 649 C CA . TYR A 1 83 ? -5.838 11.977 -7.480 1.00 88.88 83 TYR A CA 1
ATOM 650 C C . TYR A 1 83 ? -5.154 10.833 -6.728 1.00 88.88 83 TYR A C 1
ATOM 652 O O . TYR A 1 83 ? -5.596 9.689 -6.795 1.00 88.88 83 TYR A O 1
ATOM 660 N N . MET A 1 84 ? -4.114 11.151 -5.956 1.00 88.88 84 MET A N 1
ATOM 661 C CA . MET A 1 84 ? -3.401 10.169 -5.150 1.00 88.88 84 MET A CA 1
ATOM 662 C C . MET A 1 84 ? -4.310 9.543 -4.092 1.00 88.88 84 MET A C 1
ATOM 664 O O . MET A 1 84 ? -4.270 8.333 -3.918 1.00 88.88 84 MET A O 1
ATOM 668 N N . ASP A 1 85 ? -5.176 10.309 -3.431 1.00 90.06 85 ASP A N 1
ATOM 669 C CA . ASP A 1 85 ? -6.129 9.768 -2.457 1.00 90.06 85 ASP A CA 1
ATOM 670 C C . ASP A 1 85 ? -7.116 8.784 -3.105 1.00 90.06 85 ASP A C 1
ATOM 672 O O . ASP A 1 85 ? -7.384 7.721 -2.541 1.00 90.06 85 ASP A O 1
ATOM 676 N N . GLN A 1 86 ? -7.615 9.088 -4.308 1.00 91.12 86 GLN A N 1
ATOM 677 C CA . GLN A 1 86 ? -8.483 8.180 -5.069 1.00 91.12 86 GLN A CA 1
ATOM 678 C C . GLN A 1 86 ? -7.750 6.900 -5.481 1.00 91.12 86 GLN A C 1
ATOM 680 O O . GLN A 1 86 ? -8.274 5.798 -5.295 1.00 91.12 86 GLN A O 1
ATOM 685 N N . LEU A 1 87 ? -6.529 7.044 -5.996 1.00 91.12 87 LEU A N 1
ATOM 686 C CA . LEU A 1 87 ? -5.675 5.933 -6.401 1.00 91.12 87 LEU A CA 1
ATOM 687 C C . LEU A 1 87 ? -5.373 5.007 -5.212 1.00 91.12 87 LEU A C 1
ATOM 689 O O . LEU A 1 87 ? -5.559 3.793 -5.285 1.00 91.12 87 LEU A O 1
ATOM 693 N N . MET A 1 88 ? -4.974 5.595 -4.085 1.00 91.81 88 MET A N 1
ATOM 694 C CA . MET A 1 88 ? -4.691 4.878 -2.845 1.00 91.81 88 MET A CA 1
ATOM 695 C C . MET A 1 88 ? -5.937 4.179 -2.315 1.00 91.81 88 MET A C 1
ATOM 697 O O . MET A 1 88 ? -5.866 3.016 -1.933 1.00 91.81 88 MET A O 1
ATOM 701 N N . HIS A 1 89 ? -7.087 4.853 -2.320 1.00 92.00 89 HIS A N 1
ATOM 702 C CA . HIS A 1 89 ? -8.351 4.262 -1.895 1.00 92.00 89 HIS A CA 1
ATOM 703 C C . HIS A 1 89 ? -8.709 3.026 -2.730 1.00 92.00 89 HIS A C 1
ATOM 705 O O . HIS A 1 89 ? -9.048 1.986 -2.163 1.00 92.00 89 HIS A O 1
ATOM 711 N N . ARG A 1 90 ? -8.583 3.108 -4.061 1.00 92.31 90 ARG A N 1
ATOM 712 C CA . ARG A 1 90 ? -8.826 1.974 -4.964 1.00 92.31 90 ARG A CA 1
ATOM 713 C C . ARG A 1 90 ? -7.926 0.786 -4.625 1.00 92.31 90 ARG A C 1
ATOM 715 O O . ARG A 1 90 ? -8.430 -0.328 -4.501 1.00 92.31 90 ARG A O 1
ATOM 722 N N . GLU A 1 91 ? -6.636 1.021 -4.401 1.00 93.44 91 GLU A N 1
ATOM 723 C CA . GLU A 1 91 ? -5.702 -0.070 -4.103 1.00 93.44 91 GLU A CA 1
ATOM 724 C C . GLU A 1 91 ? -5.831 -0.630 -2.694 1.00 93.44 91 GLU A C 1
ATOM 726 O O . GLU A 1 91 ? -5.692 -1.835 -2.498 1.00 93.44 91 GLU A O 1
ATOM 731 N N . ILE A 1 92 ? -6.190 0.199 -1.716 1.00 94.12 92 ILE A N 1
ATOM 732 C CA . ILE A 1 92 ? -6.539 -0.268 -0.371 1.00 94.12 92 ILE A CA 1
ATOM 733 C C . ILE A 1 92 ? -7.708 -1.259 -0.445 1.00 94.12 92 ILE A C 1
ATOM 735 O O . ILE A 1 92 ? -7.662 -2.318 0.188 1.00 94.12 92 ILE A O 1
ATOM 739 N N . LEU A 1 93 ? -8.735 -0.950 -1.243 1.00 93.31 93 LEU A N 1
ATOM 740 C CA . LEU A 1 93 ? -9.862 -1.858 -1.459 1.00 93.31 93 LEU A CA 1
ATOM 741 C C . LEU A 1 93 ? -9.443 -3.128 -2.209 1.00 93.31 93 LEU A C 1
ATOM 743 O O . LEU A 1 93 ? -9.859 -4.218 -1.817 1.00 93.31 93 LEU A O 1
ATOM 747 N N . ALA A 1 94 ? -8.581 -3.017 -3.224 1.00 92.94 94 ALA A N 1
ATOM 748 C CA . ALA A 1 94 ? -8.046 -4.171 -3.950 1.00 92.94 94 ALA A CA 1
ATOM 749 C C . ALA A 1 94 ? -7.233 -5.120 -3.044 1.00 92.94 94 ALA A C 1
ATOM 751 O O . ALA A 1 94 ? -7.264 -6.334 -3.233 1.00 92.94 94 ALA A O 1
ATOM 752 N N . CYS A 1 95 ? -6.575 -4.596 -2.003 1.00 93.69 95 CYS A N 1
ATOM 753 C CA . CYS A 1 95 ? -5.915 -5.389 -0.958 1.00 93.69 95 CYS A CA 1
ATOM 754 C C . CYS A 1 95 ? -6.892 -6.052 0.040 1.00 93.69 95 CYS A C 1
ATOM 756 O O . CYS A 1 95 ? -6.462 -6.652 1.029 1.00 93.69 95 CYS A O 1
ATOM 758 N N . GLY A 1 96 ? -8.207 -5.936 -0.171 1.00 94.19 96 GLY A N 1
ATOM 759 C CA . GLY A 1 96 ? -9.235 -6.557 0.664 1.00 94.19 96 GLY A CA 1
ATOM 760 C C . GLY A 1 96 ? -9.385 -5.909 2.042 1.00 94.19 96 GLY A C 1
ATOM 761 O O . GLY A 1 96 ? -9.798 -6.571 3.000 1.00 94.19 96 GLY A O 1
ATOM 762 N N . VAL A 1 97 ? -9.008 -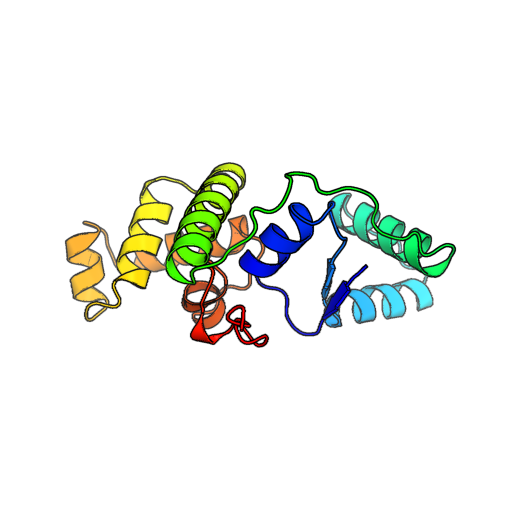4.638 2.198 1.00 94.25 97 VAL A N 1
ATOM 763 C CA . VAL A 1 97 ? -9.208 -3.886 3.445 1.00 94.25 97 VAL A CA 1
ATOM 764 C C . VAL A 1 97 ? -10.705 -3.659 3.677 1.00 94.25 97 VAL A C 1
ATOM 766 O O . VAL A 1 97 ? -11.424 -3.230 2.781 1.00 94.25 97 VAL A O 1
ATOM 769 N N . SER A 1 98 ? -11.194 -3.975 4.881 1.00 92.31 98 SER A N 1
ATOM 770 C CA . SER A 1 98 ? -12.624 -3.859 5.193 1.00 92.31 98 SER A CA 1
ATOM 771 C C . SER A 1 98 ? -13.044 -2.407 5.436 1.00 92.31 98 SER A C 1
ATOM 773 O O . SER A 1 98 ? -12.225 -1.557 5.790 1.00 92.31 98 SER A O 1
ATOM 775 N N . LEU A 1 99 ? -14.348 -2.126 5.343 1.00 90.31 99 LEU A N 1
ATOM 776 C CA . LEU A 1 99 ? -14.890 -0.793 5.630 1.00 90.31 99 LEU A CA 1
ATOM 777 C C . LEU A 1 99 ? -14.552 -0.313 7.055 1.00 90.31 99 LEU A C 1
ATOM 779 O O . LEU A 1 99 ? -14.266 0.864 7.257 1.00 90.31 99 LEU A O 1
ATOM 783 N N . ALA A 1 100 ? -14.539 -1.218 8.039 1.00 90.06 100 ALA A N 1
ATOM 784 C CA . ALA A 1 100 ? -14.152 -0.895 9.414 1.00 90.06 100 ALA A CA 1
ATOM 785 C C . ALA A 1 100 ? -12.676 -0.469 9.511 1.00 90.06 100 ALA A C 1
ATOM 787 O O . ALA A 1 100 ? -12.355 0.531 10.152 1.00 90.06 100 ALA A O 1
ATOM 788 N N . GLN A 1 101 ? -11.786 -1.175 8.809 1.00 93.00 101 GLN A N 1
ATOM 789 C CA . GLN A 1 101 ? -10.364 -0.835 8.740 1.00 93.00 101 GLN A CA 1
ATOM 790 C C . GLN A 1 101 ? -10.129 0.494 7.999 1.00 93.00 101 GLN A C 1
ATOM 792 O O . GLN A 1 101 ? -9.267 1.278 8.394 1.00 93.00 101 GLN A O 1
ATOM 797 N N . LEU A 1 102 ? -10.923 0.786 6.964 1.00 92.38 102 LEU A N 1
ATOM 798 C CA . LEU A 1 102 ? -10.874 2.068 6.260 1.00 92.38 102 LEU A CA 1
ATOM 799 C C . LEU A 1 102 ? -11.343 3.229 7.152 1.00 92.38 102 LEU A C 1
ATOM 801 O O . LEU A 1 102 ? -10.715 4.287 7.165 1.00 92.38 102 LEU A O 1
ATOM 805 N N . ARG A 1 103 ? -12.402 3.029 7.948 1.00 91.69 103 ARG A N 1
ATOM 806 C CA . ARG A 1 103 ? -12.853 4.015 8.947 1.00 91.69 103 ARG A CA 1
ATOM 807 C C . ARG A 1 103 ? -11.776 4.289 9.995 1.00 91.69 103 ARG A C 1
ATOM 809 O O . ARG A 1 103 ? -11.528 5.449 10.311 1.00 91.69 103 ARG A O 1
ATOM 816 N N . LEU A 1 104 ? -11.089 3.250 10.478 1.00 92.19 104 LEU A N 1
ATOM 817 C CA . LEU A 1 104 ? -9.931 3.411 11.362 1.00 92.19 104 LEU A CA 1
ATOM 818 C C . LEU A 1 104 ? -8.862 4.315 10.726 1.00 92.19 104 LEU A C 1
ATOM 820 O O . LEU A 1 104 ? -8.406 5.254 11.375 1.00 92.19 104 LEU A O 1
ATOM 824 N N . LEU A 1 105 ? -8.498 4.089 9.458 1.00 92.00 105 LEU A N 1
ATOM 825 C CA . LEU A 1 105 ? -7.538 4.943 8.747 1.00 92.00 105 LEU A CA 1
ATOM 826 C C . LEU A 1 105 ? -7.985 6.403 8.669 1.00 92.00 105 LEU A C 1
ATOM 828 O O . LEU A 1 105 ? -7.202 7.299 8.976 1.00 92.00 105 LEU A O 1
ATOM 832 N N . GLN A 1 106 ? -9.242 6.650 8.301 1.00 90.44 106 GLN A N 1
ATOM 833 C CA . GLN A 1 106 ? -9.791 8.005 8.223 1.00 90.44 106 GLN A CA 1
ATOM 834 C C . GLN A 1 106 ? -9.709 8.728 9.572 1.00 90.44 106 GLN A C 1
ATOM 836 O O . GLN A 1 106 ? -9.322 9.897 9.632 1.00 90.44 106 GLN A O 1
ATOM 841 N N . GLU A 1 107 ? -10.017 8.031 10.665 1.00 90.75 107 GLU A N 1
ATOM 842 C CA . GLU A 1 107 ? -9.920 8.591 12.011 1.00 90.75 107 GLU A CA 1
ATOM 843 C C . GLU A 1 107 ? -8.478 8.859 12.449 1.00 90.75 107 GLU A C 1
ATOM 845 O O . GLU A 1 107 ? -8.208 9.885 13.082 1.00 90.75 107 GLU A O 1
ATOM 850 N N . VAL A 1 108 ? -7.541 7.990 12.066 1.00 88.62 108 VAL A N 1
ATOM 851 C CA . VAL A 1 108 ? -6.106 8.209 12.281 1.00 88.62 108 VAL A CA 1
ATOM 852 C C . VAL A 1 108 ? -5.628 9.438 11.503 1.00 88.62 108 VAL A C 1
ATOM 854 O O . VAL A 1 108 ? -4.929 10.281 12.061 1.00 88.62 108 VAL A O 1
ATOM 857 N N . TYR A 1 109 ? -6.054 9.610 10.249 1.00 86.88 109 TYR A N 1
ATOM 858 C CA . TYR A 1 109 ? -5.665 10.755 9.417 1.00 86.88 109 TYR A CA 1
ATOM 859 C C . TYR A 1 109 ? -6.214 12.086 9.915 1.00 86.88 109 TYR A C 1
ATOM 861 O O . TYR A 1 109 ? -5.558 13.113 9.746 1.00 86.88 109 TYR A O 1
ATOM 869 N N . ARG A 1 110 ? -7.393 12.076 10.547 1.00 85.50 110 ARG A N 1
ATOM 870 C CA . ARG A 1 110 ? -7.956 13.260 11.209 1.00 85.50 110 ARG A CA 1
ATOM 871 C C . ARG A 1 110 ? -7.095 13.720 12.390 1.00 85.50 110 ARG A C 1
ATOM 873 O O . ARG A 1 110 ? -7.204 14.881 12.773 1.00 85.50 110 ARG A O 1
ATOM 880 N N . GLY A 1 111 ? -6.249 12.847 12.949 1.00 73.62 111 GLY A N 1
ATOM 881 C CA . GLY A 1 111 ? -5.231 13.203 13.943 1.00 73.62 111 GLY A CA 1
ATOM 882 C C . GLY A 1 111 ? -5.793 13.678 15.285 1.00 73.62 111 GLY A C 1
ATOM 883 O O . GLY A 1 111 ? -5.135 14.435 15.992 1.00 73.62 111 GLY A O 1
ATOM 884 N N . ARG A 1 112 ? -7.028 13.290 15.640 1.00 67.12 112 ARG A N 1
ATOM 885 C CA . ARG A 1 112 ? -7.730 13.856 16.805 1.00 67.12 112 ARG A CA 1
ATOM 886 C C . ARG A 1 112 ? -7.728 12.930 18.019 1.00 67.12 112 ARG A C 1
ATOM 888 O O . ARG A 1 112 ? -8.480 11.956 18.041 1.00 67.12 112 ARG A O 1
ATOM 895 N N . GLY A 1 113 ? -7.041 13.346 19.081 1.00 66.56 113 GLY A N 1
ATOM 896 C CA . GLY A 1 113 ? -7.301 12.906 20.456 1.00 66.56 113 GLY A CA 1
ATOM 897 C C . GLY A 1 113 ? -6.590 11.626 20.905 1.00 66.56 113 GLY A C 1
ATOM 898 O O . GLY A 1 113 ? -5.829 11.008 20.169 1.00 66.56 113 GLY A O 1
ATOM 899 N N . ARG A 1 114 ? -6.838 11.261 22.169 1.00 83.00 114 ARG A N 1
ATOM 900 C CA . ARG A 1 114 ? -6.317 10.043 22.809 1.00 83.00 114 ARG A CA 1
ATOM 901 C C . ARG A 1 114 ? -7.006 8.797 22.243 1.00 83.00 114 ARG A C 1
ATOM 903 O O . ARG A 1 114 ? -8.097 8.883 21.683 1.00 83.00 114 ARG A O 1
ATOM 910 N N . LEU A 1 115 ? -6.409 7.630 22.468 1.00 85.06 115 LEU A N 1
ATOM 911 C CA . LEU A 1 115 ? -6.954 6.336 22.045 1.00 85.06 115 LEU A CA 1
ATOM 912 C C . LEU A 1 115 ? -8.385 6.090 22.554 1.00 85.06 115 LEU A C 1
ATOM 914 O O . LEU A 1 115 ? -9.216 5.578 21.815 1.00 85.06 115 LEU A O 1
ATOM 918 N N . SER A 1 116 ? -8.724 6.577 2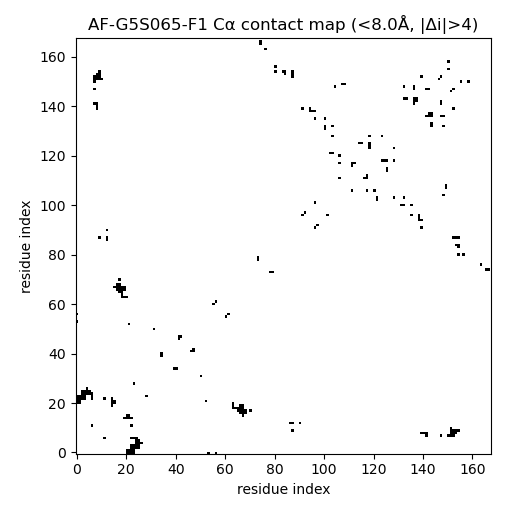3.751 1.00 85.56 116 SER A N 1
ATOM 919 C CA . SER A 1 116 ? -10.092 6.543 24.286 1.00 85.56 116 SER A CA 1
ATOM 920 C C . SER A 1 116 ? -11.111 7.302 23.426 1.00 85.56 116 SER A C 1
ATOM 922 O O . SER A 1 116 ? -12.234 6.839 23.241 1.00 85.56 116 SER A O 1
ATOM 924 N N . ALA A 1 117 ? -10.724 8.439 22.841 1.00 87.50 117 ALA A N 1
ATOM 925 C CA . ALA A 1 117 ? -11.580 9.174 21.912 1.00 87.50 117 ALA A CA 1
ATOM 926 C C . ALA A 1 117 ? -11.758 8.405 20.594 1.00 87.50 117 ALA A C 1
ATOM 928 O O . ALA A 1 117 ? -12.840 8.422 20.010 1.00 87.50 117 ALA A O 1
ATOM 929 N N . LEU A 1 118 ? -10.713 7.705 20.142 1.00 88.31 118 LEU A N 1
ATOM 930 C CA . LEU A 1 118 ? -10.777 6.845 18.963 1.00 88.31 118 LEU A CA 1
ATOM 931 C C . LEU A 1 118 ? -11.724 5.654 19.187 1.00 88.31 118 LEU A C 1
ATOM 933 O O . LEU A 1 118 ? -12.536 5.371 18.310 1.00 88.31 118 LEU A O 1
ATOM 937 N N . CYS A 1 119 ? -11.688 5.028 20.370 1.00 90.00 119 CYS A N 1
ATOM 938 C CA . CYS A 1 119 ? -12.639 3.987 20.778 1.00 90.00 119 CYS A CA 1
ATOM 939 C C . CYS A 1 119 ? -14.090 4.470 20.673 1.00 90.00 119 CYS A C 1
ATOM 941 O O . CYS A 1 119 ? -14.919 3.792 20.071 1.00 90.00 119 CYS A O 1
ATOM 943 N N . GLY A 1 120 ? -14.379 5.670 21.191 1.00 88.62 120 GLY A N 1
ATOM 944 C CA . GLY A 1 120 ? -15.714 6.269 21.111 1.00 88.62 120 GLY A CA 1
ATOM 945 C C . GLY A 1 120 ? -16.173 6.522 19.671 1.00 88.62 120 GLY A C 1
ATOM 9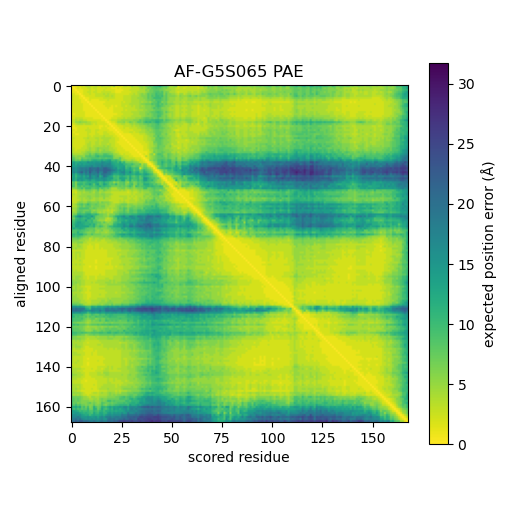46 O O . GLY A 1 120 ? -17.285 6.156 19.307 1.00 88.62 120 GLY A O 1
ATOM 947 N N . ARG A 1 121 ? -15.309 7.089 18.817 1.00 90.06 121 ARG A N 1
ATOM 948 C CA . ARG A 1 121 ? -15.661 7.402 17.416 1.00 90.06 121 ARG A CA 1
ATOM 949 C C . ARG A 1 121 ? -15.815 6.167 16.533 1.00 90.06 121 ARG A C 1
ATOM 951 O O . ARG A 1 121 ? -16.639 6.165 15.625 1.00 90.06 121 ARG A O 1
ATOM 958 N N . LEU A 1 122 ? -15.021 5.130 16.786 1.00 90.31 122 LEU A N 1
ATOM 959 C CA . LEU A 1 122 ? -15.097 3.863 16.059 1.00 90.31 122 LEU A CA 1
ATOM 960 C C . LEU A 1 122 ? -16.093 2.874 16.683 1.00 90.31 122 LEU A C 1
ATOM 962 O O . LEU A 1 122 ? -16.280 1.795 16.125 1.00 90.31 122 LEU A O 1
ATOM 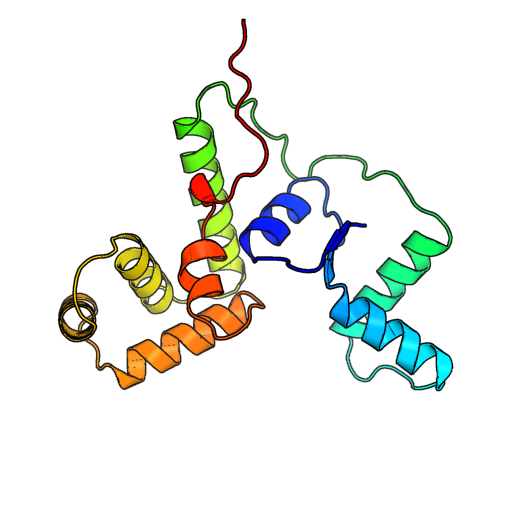966 N N . ASN A 1 123 ? -16.718 3.234 17.812 1.00 90.38 123 ASN A N 1
ATOM 967 C CA . ASN A 1 123 ? -17.582 2.370 18.616 1.00 90.38 123 ASN A CA 1
ATOM 968 C C . ASN A 1 123 ? -16.966 0.977 18.841 1.00 90.38 123 ASN A C 1
ATOM 970 O O . ASN A 1 123 ? -17.582 -0.055 18.577 1.00 90.38 123 ASN A O 1
ATOM 974 N N . THR A 1 124 ? -15.699 0.950 19.251 1.00 91.88 124 THR A N 1
ATOM 975 C CA . THR A 1 124 ? -14.953 -0.294 19.448 1.00 91.88 124 THR A CA 1
ATOM 976 C C . THR A 1 124 ? -13.979 -0.183 20.613 1.00 91.88 124 THR A C 1
ATOM 978 O O . THR A 1 124 ? -13.698 0.904 21.114 1.00 91.88 124 THR A O 1
ATOM 981 N N . GLN A 1 125 ? -13.455 -1.322 21.054 1.00 92.94 125 GLN A N 1
ATOM 982 C CA . GLN A 1 125 ? -12.493 -1.392 22.146 1.00 92.94 125 GLN A CA 1
ATOM 983 C C . GLN A 1 125 ? -11.062 -1.215 21.641 1.00 92.94 125 GLN A C 1
ATOM 985 O O . GLN A 1 125 ? -10.721 -1.572 20.513 1.00 92.94 125 GLN A O 1
ATOM 990 N N . GLU A 1 126 ? -10.183 -0.755 22.527 1.00 92.50 126 GLU A N 1
ATOM 991 C CA . GLU A 1 126 ? -8.770 -0.533 22.220 1.00 92.50 126 GLU A CA 1
ATOM 992 C C . GLU A 1 126 ? -8.081 -1.783 21.647 1.00 92.50 126 GLU A C 1
ATOM 994 O O . GLU A 1 126 ? -7.368 -1.710 20.645 1.00 92.50 126 GLU A O 1
ATOM 999 N N . LYS A 1 127 ? -8.340 -2.959 22.233 1.00 92.62 127 LYS A N 1
ATOM 1000 C CA . LYS A 1 127 ? -7.778 -4.231 21.756 1.00 92.62 127 LYS A CA 1
ATOM 1001 C C . LYS A 1 127 ? -8.154 -4.511 20.298 1.00 92.62 127 LYS A C 1
ATOM 1003 O O . LYS A 1 127 ? -7.310 -4.964 19.526 1.00 92.62 127 LYS A O 1
ATOM 1008 N N . GLN A 1 128 ? -9.394 -4.213 19.919 1.00 92.56 128 GLN A N 1
ATOM 1009 C CA . GLN A 1 128 ? -9.878 -4.399 18.555 1.00 92.56 128 GLN A CA 1
ATOM 1010 C C . GLN A 1 128 ? -9.208 -3.410 17.593 1.00 92.56 128 GLN A C 1
ATOM 1012 O O . GLN A 1 128 ? -8.783 -3.815 16.516 1.00 92.56 128 GLN A O 1
ATOM 1017 N N . ILE A 1 129 ? -9.006 -2.152 18.004 1.00 92.00 129 ILE A N 1
ATOM 1018 C CA . ILE A 1 129 ? -8.266 -1.150 17.214 1.00 92.00 129 ILE A CA 1
ATOM 1019 C C . ILE A 1 129 ? -6.855 -1.644 16.893 1.00 92.00 129 ILE A C 1
ATOM 1021 O O . ILE A 1 129 ? -6.418 -1.575 15.743 1.00 92.00 129 ILE A O 1
ATOM 1025 N N . TRP A 1 130 ? -6.139 -2.173 17.887 1.00 91.50 130 TRP A N 1
ATOM 1026 C CA . TRP A 1 130 ? -4.790 -2.700 17.683 1.00 91.50 130 TRP A CA 1
ATOM 1027 C C . TRP A 1 130 ? -4.764 -3.902 16.734 1.00 91.50 130 TRP A C 1
ATOM 1029 O O . TRP A 1 130 ? -3.884 -3.985 15.871 1.00 91.50 130 TRP A O 1
ATOM 1039 N N . GLN A 1 131 ? -5.738 -4.807 16.850 1.00 93.12 131 GLN A N 1
ATOM 1040 C CA . GLN A 1 131 ? -5.879 -5.948 15.944 1.00 93.12 131 GLN A CA 1
ATOM 1041 C C . GLN A 1 131 ? -6.206 -5.510 14.515 1.00 93.12 131 GLN A C 1
ATOM 1043 O O . GLN A 1 131 ? -5.590 -5.999 13.565 1.00 93.12 131 GLN A O 1
ATOM 1048 N N . ASP A 1 132 ? -7.126 -4.561 14.350 1.00 92.88 132 ASP A N 1
ATOM 1049 C CA . ASP A 1 132 ? -7.514 -4.045 13.041 1.00 92.88 132 ASP A CA 1
ATOM 1050 C C . ASP A 1 132 ? -6.373 -3.279 12.380 1.00 92.88 132 ASP A C 1
ATOM 1052 O O . ASP A 1 132 ? -6.132 -3.488 11.191 1.00 92.88 132 ASP A O 1
ATOM 1056 N N . LYS A 1 133 ? -5.606 -2.495 13.151 1.00 93.62 133 LYS A N 1
ATOM 1057 C CA . LYS A 1 133 ? -4.362 -1.851 12.707 1.00 93.62 133 LYS A CA 1
ATOM 1058 C C . LYS A 1 133 ? -3.353 -2.879 12.204 1.00 93.62 133 LYS A C 1
ATOM 1060 O O . LYS A 1 133 ? -2.788 -2.704 11.129 1.00 93.62 133 LYS A O 1
ATOM 1065 N N . TYR A 1 134 ? -3.118 -3.948 12.966 1.00 94.62 134 TYR A N 1
ATOM 1066 C CA . TYR A 1 134 ? -2.190 -5.003 12.563 1.00 94.62 134 TYR A CA 1
ATOM 1067 C C . TYR A 1 134 ? -2.640 -5.667 11.258 1.00 94.62 134 TYR A C 1
ATOM 1069 O O . TYR A 1 134 ? -1.886 -5.700 10.287 1.00 94.62 134 TYR A O 1
ATOM 1077 N N . ARG A 1 135 ? -3.895 -6.131 11.205 1.00 94.56 135 ARG A N 1
ATOM 1078 C CA . ARG A 1 135 ? -4.471 -6.785 10.020 1.00 94.56 135 ARG A CA 1
ATOM 1079 C C . ARG A 1 135 ? -4.450 -5.873 8.797 1.00 94.56 135 ARG A C 1
ATOM 1081 O O . ARG A 1 135 ? -4.194 -6.342 7.695 1.00 94.56 135 ARG A O 1
ATOM 1088 N N . LEU A 1 136 ? -4.722 -4.585 8.987 1.00 95.31 136 LEU A N 1
ATOM 1089 C CA . LEU A 1 136 ? -4.655 -3.571 7.942 1.00 95.31 136 LEU A CA 1
ATOM 1090 C C . LEU A 1 136 ? -3.235 -3.464 7.371 1.00 95.31 136 LEU A C 1
ATOM 1092 O O . LEU A 1 136 ? -3.059 -3.588 6.165 1.00 95.31 136 LEU A O 1
ATOM 1096 N N . LEU A 1 137 ? -2.225 -3.265 8.223 1.00 94.88 137 LEU A N 1
ATOM 1097 C CA . LEU A 1 137 ? -0.838 -3.111 7.770 1.00 94.88 137 LEU A CA 1
ATOM 1098 C C . LEU A 1 137 ? -0.325 -4.378 7.076 1.00 94.88 137 LEU A C 1
ATOM 1100 O O . LEU A 1 137 ? 0.352 -4.274 6.056 1.00 94.88 137 LEU A O 1
ATOM 1104 N N . VAL A 1 138 ? -0.717 -5.561 7.560 1.00 94.19 138 VAL A N 1
ATOM 1105 C CA . VAL A 1 138 ? -0.406 -6.843 6.908 1.00 94.19 138 VAL A CA 1
ATOM 1106 C C . VAL A 1 138 ? -1.015 -6.922 5.506 1.00 94.19 138 VAL A C 1
ATOM 1108 O O . VAL A 1 138 ? -0.301 -7.266 4.567 1.00 94.19 138 VAL A O 1
ATOM 1111 N N . LYS A 1 139 ? -2.296 -6.561 5.331 1.00 94.88 139 LYS A N 1
ATOM 1112 C CA . LYS A 1 139 ? -2.953 -6.544 4.007 1.00 94.88 139 LYS A CA 1
ATOM 1113 C C . LYS A 1 139 ? -2.263 -5.607 3.019 1.00 94.88 139 LYS A C 1
ATOM 1115 O O . LYS A 1 139 ? -2.171 -5.919 1.839 1.00 94.88 139 LYS A O 1
ATOM 1120 N N . LEU A 1 140 ? -1.744 -4.485 3.510 1.00 93.38 140 LEU A N 1
ATOM 1121 C CA . LEU A 1 140 ? -0.996 -3.514 2.710 1.00 93.38 140 LEU A CA 1
ATOM 1122 C C . LEU A 1 140 ? 0.487 -3.900 2.530 1.00 93.38 140 LEU A C 1
ATOM 1124 O O . LEU A 1 140 ? 1.258 -3.156 1.925 1.00 93.38 140 LEU A O 1
ATOM 1128 N N . GLY A 1 141 ? 0.907 -5.061 3.048 1.00 90.00 141 GLY A N 1
ATOM 1129 C CA . GLY A 1 141 ? 2.272 -5.567 2.927 1.00 90.00 141 GLY A CA 1
ATOM 1130 C C . GLY A 1 141 ? 3.307 -4.715 3.663 1.00 90.00 141 GLY A C 1
ATOM 1131 O O . GLY A 1 141 ? 4.431 -4.578 3.173 1.00 90.00 141 GLY A O 1
ATOM 1132 N N . MET A 1 142 ? 2.922 -4.120 4.796 1.00 91.38 142 MET A N 1
ATOM 1133 C CA . MET A 1 142 ? 3.742 -3.226 5.615 1.00 91.38 142 MET A CA 1
ATOM 1134 C C . MET A 1 142 ? 4.027 -3.801 7.004 1.00 91.38 142 MET A C 1
ATOM 1136 O O . MET A 1 142 ? 3.341 -4.694 7.506 1.00 91.38 142 MET A O 1
ATOM 1140 N N . ARG A 1 143 ? 5.050 -3.246 7.660 1.00 90.94 143 ARG A N 1
ATOM 1141 C CA . ARG A 1 143 ? 5.414 -3.601 9.034 1.00 90.94 143 ARG A CA 1
ATOM 1142 C C . ARG A 1 143 ? 4.423 -3.007 10.027 1.00 90.94 143 ARG A C 1
ATOM 1144 O O . ARG A 1 143 ? 3.860 -1.937 9.815 1.00 90.94 143 ARG A O 1
ATOM 1151 N N . ASN A 1 144 ? 4.253 -3.685 11.159 1.00 91.62 144 ASN A N 1
ATOM 1152 C CA . ASN A 1 144 ? 3.335 -3.270 12.215 1.00 91.62 144 ASN A CA 1
ATOM 1153 C C . ASN A 1 144 ? 3.885 -2.114 13.076 1.00 91.62 144 ASN A C 1
ATOM 1155 O O . ASN A 1 144 ? 3.978 -2.251 14.295 1.00 91.62 144 ASN A O 1
ATOM 1159 N N . ARG A 1 145 ? 4.241 -0.967 12.489 1.00 90.75 145 ARG A N 1
ATOM 1160 C CA . ARG A 1 145 ? 4.664 0.219 13.256 1.00 90.75 145 ARG A CA 1
ATOM 1161 C C . ARG A 1 145 ? 3.790 1.428 12.941 1.00 90.75 145 ARG A C 1
ATOM 1163 O O . ARG A 1 145 ? 2.963 1.424 12.031 1.00 90.75 145 ARG A O 1
ATOM 1170 N N . LEU A 1 146 ? 3.871 2.424 13.821 1.00 87.69 146 LEU A N 1
ATOM 1171 C CA . LEU A 1 146 ? 3.036 3.622 13.735 1.00 87.69 146 LEU A CA 1
ATOM 1172 C C . LEU A 1 146 ? 3.421 4.482 12.526 1.00 87.69 146 LEU A C 1
ATOM 1174 O O . LEU A 1 146 ? 2.555 5.094 11.912 1.00 87.69 146 LEU A O 1
ATOM 1178 N N . ARG A 1 147 ? 4.705 4.490 12.159 1.00 88.31 147 ARG A N 1
ATOM 1179 C CA . ARG A 1 147 ? 5.210 5.255 11.019 1.00 88.31 147 ARG A CA 1
ATOM 1180 C C . ARG A 1 147 ? 4.551 4.800 9.714 1.00 88.31 147 ARG A C 1
ATOM 1182 O O . ARG A 1 147 ? 4.006 5.628 8.999 1.00 88.31 147 ARG A O 1
ATOM 1189 N N . GLU A 1 148 ? 4.484 3.500 9.464 1.00 91.25 148 GLU A N 1
ATOM 1190 C CA . GLU A 1 148 ? 3.831 2.894 8.301 1.00 91.25 148 GLU A CA 1
ATOM 1191 C C . GLU A 1 148 ? 2.340 3.250 8.249 1.00 91.25 148 GLU A C 1
ATOM 1193 O O . GLU A 1 148 ? 1.824 3.573 7.184 1.00 91.25 148 GLU A O 1
ATOM 1198 N N . LEU A 1 149 ? 1.658 3.273 9.399 1.00 90.75 149 LEU A N 1
ATOM 1199 C CA . LEU A 1 149 ? 0.252 3.683 9.487 1.00 90.75 149 LEU A CA 1
ATOM 1200 C C . LEU A 1 149 ? 0.036 5.178 9.201 1.00 90.75 149 LEU A C 1
ATOM 1202 O O . LEU A 1 149 ? -0.966 5.552 8.609 1.00 90.75 149 LEU A O 1
ATOM 1206 N N . LEU A 1 150 ? 0.924 6.052 9.672 1.00 87.75 150 LEU A N 1
ATOM 1207 C CA . LEU A 1 150 ? 0.746 7.503 9.528 1.00 87.75 150 LEU A CA 1
ATOM 1208 C C . LEU A 1 150 ? 1.166 8.014 8.149 1.00 87.75 150 LEU A C 1
ATOM 1210 O O . LEU A 1 150 ? 0.624 9.011 7.655 1.00 87.75 150 LEU A O 1
ATOM 1214 N N . PHE A 1 151 ? 2.149 7.342 7.561 1.00 87.00 151 PHE A N 1
ATOM 1215 C CA . PHE A 1 151 ? 2.886 7.840 6.414 1.00 87.00 151 PHE A CA 1
ATOM 1216 C C . PHE A 1 151 ? 2.866 6.914 5.205 1.00 87.00 151 PHE A C 1
ATOM 1218 O O . PHE A 1 151 ? 2.961 7.406 4.089 1.00 87.00 151 PHE A O 1
ATOM 1225 N N . GLY A 1 152 ? 2.732 5.604 5.409 1.00 89.38 152 GLY A N 1
ATOM 1226 C CA . GLY A 1 152 ? 2.797 4.632 4.323 1.00 89.38 152 GLY A CA 1
ATOM 1227 C C . GLY A 1 152 ? 1.445 4.282 3.703 1.00 89.38 152 GLY A C 1
ATOM 1228 O O . GLY A 1 152 ? 1.394 3.831 2.562 1.00 89.38 152 GLY A O 1
ATOM 1229 N N . THR A 1 153 ? 0.340 4.504 4.420 1.00 90.62 153 THR A N 1
ATOM 1230 C CA . THR A 1 153 ? -1.028 4.193 3.959 1.00 90.62 153 THR A CA 1
ATOM 1231 C C . THR A 1 153 ? -1.695 5.329 3.177 1.00 90.62 153 THR A C 1
ATOM 1233 O O . THR A 1 153 ? -2.824 5.172 2.714 1.00 90.62 153 THR A O 1
ATOM 1236 N N . ARG A 1 154 ? -1.036 6.484 3.042 1.00 88.62 154 ARG A N 1
ATOM 1237 C CA . ARG A 1 154 ? -1.531 7.643 2.290 1.00 88.62 154 ARG A CA 1
ATOM 1238 C C . ARG A 1 154 ? -0.377 8.369 1.622 1.00 88.62 154 ARG A C 1
ATOM 1240 O O . ARG A 1 154 ? 0.744 8.354 2.122 1.00 88.62 154 ARG A O 1
ATOM 1247 N N . PHE A 1 155 ? -0.674 9.081 0.547 1.00 86.38 155 PHE A N 1
ATOM 1248 C CA . PHE A 1 155 ? 0.304 9.974 -0.048 1.00 86.38 155 PHE A CA 1
ATOM 1249 C C . PHE A 1 155 ? 0.496 11.203 0.855 1.00 86.38 155 PHE A C 1
ATOM 1251 O O . PHE A 1 155 ? -0.443 11.955 1.105 1.00 86.38 155 PHE A O 1
ATOM 1258 N N . CYS A 1 156 ? 1.702 11.392 1.397 1.00 78.38 156 CYS A N 1
ATOM 1259 C CA . CYS A 1 156 ? 2.013 12.496 2.307 1.00 78.38 156 CYS A CA 1
ATOM 1260 C C . CYS A 1 156 ? 2.889 13.539 1.616 1.00 78.38 156 CYS A C 1
ATOM 1262 O O . CYS A 1 156 ? 4.066 13.287 1.370 1.00 78.38 156 CYS A O 1
ATOM 1264 N N . LYS A 1 157 ? 2.370 14.759 1.425 1.00 74.75 157 LYS A N 1
ATOM 1265 C CA . LYS A 1 157 ? 3.171 15.874 0.889 1.00 74.75 157 LYS A CA 1
ATOM 1266 C C . LYS A 1 157 ? 4.433 16.148 1.720 1.00 74.75 157 LYS A C 1
ATOM 1268 O O . LYS A 1 157 ? 5.465 16.485 1.161 1.00 74.75 157 LYS A O 1
ATOM 1273 N N . SER A 1 158 ? 4.380 15.964 3.041 1.00 75.94 158 SER A N 1
ATOM 1274 C CA . SER A 1 158 ? 5.542 16.145 3.928 1.00 75.94 158 SER A CA 1
ATOM 1275 C C . SER A 1 158 ? 6.670 15.133 3.697 1.00 75.94 158 SER A C 1
ATOM 1277 O O . SER A 1 158 ? 7.781 15.360 4.155 1.00 75.94 158 SER A O 1
ATOM 1279 N N . LEU A 1 159 ? 6.384 14.009 3.036 1.00 74.69 159 LEU A N 1
ATOM 1280 C CA . LEU A 1 159 ? 7.373 12.993 2.667 1.00 74.69 159 LEU A CA 1
ATOM 1281 C C . LEU A 1 159 ? 7.775 13.063 1.198 1.00 74.69 159 LEU A C 1
ATOM 1283 O O . LEU A 1 159 ? 8.700 12.369 0.780 1.00 74.69 159 LEU A O 1
ATOM 1287 N N . GLN A 1 160 ? 7.105 13.907 0.418 1.00 71.31 160 GLN A N 1
ATOM 1288 C CA . GLN A 1 160 ? 7.462 14.148 -0.963 1.00 71.31 160 GLN A CA 1
ATOM 1289 C C . GLN A 1 160 ? 8.820 14.858 -1.001 1.00 71.31 160 GLN A C 1
ATOM 1291 O O . GLN A 1 160 ? 8.938 16.026 -0.639 1.00 71.31 160 GLN A O 1
ATOM 1296 N N . ARG A 1 161 ? 9.853 14.131 -1.435 1.00 67.88 161 ARG A N 1
ATOM 1297 C CA . ARG A 1 161 ? 11.222 14.658 -1.540 1.00 67.88 161 ARG A CA 1
ATOM 1298 C C . ARG A 1 161 ? 11.397 15.597 -2.737 1.00 67.88 161 ARG A C 1
ATOM 1300 O O . ARG A 1 161 ? 12.241 16.484 -2.691 1.00 67.88 161 ARG A O 1
ATOM 1307 N N . THR A 1 162 ? 10.588 15.432 -3.786 1.00 64.44 162 THR A N 1
ATOM 1308 C CA . THR A 1 162 ? 10.651 16.262 -4.997 1.00 64.44 162 THR A CA 1
ATOM 1309 C C . THR A 1 162 ? 9.680 17.443 -4.894 1.00 64.44 162 THR A C 1
ATOM 1311 O O . THR A 1 162 ? 8.469 17.211 -4.807 1.00 64.44 162 THR A O 1
ATOM 1314 N N . PRO A 1 163 ? 10.157 18.701 -4.920 1.00 64.88 163 PRO A N 1
ATOM 1315 C CA . PRO A 1 163 ? 9.279 19.864 -4.884 1.00 64.88 163 PRO A CA 1
ATOM 1316 C C . PRO A 1 163 ? 8.395 19.925 -6.135 1.00 64.88 163 PRO A C 1
ATOM 1318 O O . PRO A 1 163 ? 8.775 19.470 -7.213 1.00 64.88 163 PRO A O 1
ATOM 1321 N N . PHE A 1 164 ? 7.208 20.517 -6.001 1.00 64.25 164 PHE A N 1
ATOM 1322 C CA . PHE A 1 164 ? 6.399 20.857 -7.168 1.00 64.25 164 PHE A CA 1
ATOM 1323 C C . PHE A 1 164 ? 7.062 22.015 -7.904 1.00 64.25 164 PHE A C 1
ATOM 1325 O O . PHE A 1 164 ? 7.256 23.082 -7.321 1.00 64.25 164 PHE A O 1
ATOM 1332 N N . ILE A 1 165 ? 7.365 21.813 -9.180 1.00 61.75 165 ILE A N 1
ATOM 1333 C CA . ILE A 1 165 ? 7.769 22.896 -10.069 1.00 61.75 165 ILE A CA 1
ATOM 1334 C C . ILE A 1 165 ? 6.477 23.565 -10.539 1.00 61.75 165 ILE A C 1
ATOM 1336 O O . ILE A 1 165 ? 5.654 22.933 -11.202 1.00 61.75 165 ILE A O 1
ATOM 1340 N N . ALA A 1 166 ? 6.254 24.815 -10.137 1.00 55.62 166 ALA A N 1
ATOM 1341 C CA . ALA A 1 166 ? 5.217 25.625 -10.764 1.00 55.62 166 ALA A CA 1
ATOM 1342 C C . ALA A 1 166 ? 5.697 25.996 -12.179 1.00 55.62 166 ALA A C 1
ATOM 1344 O O . ALA A 1 166 ? 6.881 26.311 -12.327 1.00 55.62 166 ALA A O 1
ATOM 1345 N N . PRO A 1 167 ? 4.835 25.942 -13.211 1.00 58.91 167 PRO A N 1
ATOM 1346 C CA . PRO A 1 167 ? 5.193 26.508 -14.506 1.00 58.91 167 PRO A CA 1
ATOM 1347 C C . PRO A 1 167 ? 5.531 27.995 -14.316 1.00 58.91 167 PRO A C 1
ATOM 1349 O O . PRO A 1 167 ? 4.812 28.691 -13.594 1.00 58.91 167 PRO A O 1
ATOM 1352 N N . GLN A 1 168 ? 6.659 28.421 -14.893 1.00 49.97 168 GLN A N 1
ATOM 1353 C CA . GLN A 1 168 ? 7.060 29.829 -14.970 1.00 49.97 168 GLN A CA 1
ATOM 1354 C C . GLN A 1 168 ? 6.188 30.574 -15.978 1.00 49.97 168 GLN A C 1
ATOM 1356 O O . GLN A 1 168 ? 5.805 29.943 -16.991 1.00 49.97 168 GLN A O 1
#

Sequence (168 aa):
MIISDELFFSDRVVLKVYGGIPALLEQELAEILIRGRRGEQWAGGARLRRTGELDAFLLSPAPVTGFLEVPPIFNNPKRLMNYMDQLMHREILACGVSLAQLRLLQEVYRGRGRLSALCGRLNTQEKQIWQDKYRLLVKLGMRNRLRELLFGTRFCKSLQRTPFIAPQ

Foldseek 3Di:
DAEECDDFLLNCLVCCQAQHHDYYYPVLVVVLVVVVVVVDDDDDDVNVVSNVVVVCCVVDNDDRDDGPDDDDDDLDPVVV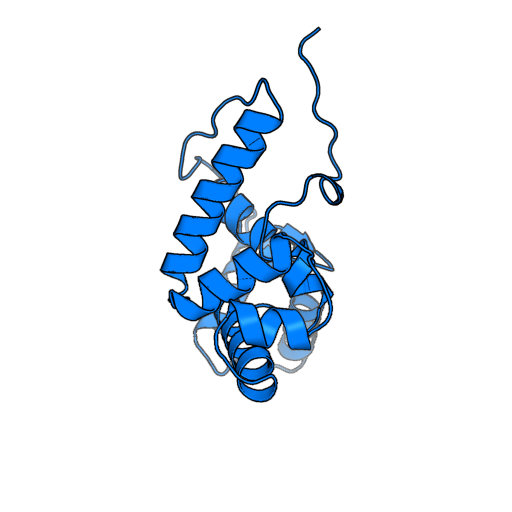QVVQQVSLVVVLVVLVQDPLLVVLLVVVQVVDDDLVVVCVVSVHDSVVSLVSLCVSCVSSVHDSDPCSSHDRSGPDPVPPPDDDDNDD

Solvent-accessible surface area (backbone atoms only — not comparable to full-atom values): 10092 Å² total; per-residue (Å²): 118,48,77,34,90,73,81,41,46,42,52,54,52,51,30,38,39,62,31,57,49,52,74,43,43,47,68,57,52,52,53,50,55,56,36,60,76,68,72,60,79,82,88,53,71,77,59,49,50,52,50,51,54,48,51,46,42,76,76,55,71,71,80,79,74,63,54,75,50,84,76,76,87,68,92,40,73,69,59,45,51,55,50,45,51,53,54,48,50,54,50,46,47,74,48,66,54,49,72,70,48,51,50,51,50,55,52,58,72,67,66,64,78,54,71,70,53,46,23,62,77,67,73,47,54,69,72,55,51,55,50,43,52,42,55,46,28,51,53,58,74,46,64,88,50,70,63,45,65,75,49,17,74,43,83,46,76,93,71,53,84,72,78,85,80,73,87,129

Nearest PDB structures (foldseek):
  6dvb-assembly1_F  TM=4.321E-01  e=5.998E-01  Mycobacterium tuberculosis H37Rv
  6jcy-assembly1_F  TM=4.169E-01  e=9.281E-01  Mycobacterium tuberculosis H37Rv
  6kop-assembly1_F  TM=4.106E-01  e=1.787E+00  Mycobacterium tuberculosis H37Rv

pLDDT: mean 83.57, std 10.35, range [49.97, 95.31]

Secondary structure (DSSP, 8-state):
-EEES---HHHHHHHHHTT---EEEHHHHHHHHHHHHHTPPP-SHHHHHHHHHHHHHHH--PPP-S-SS-----SSHHHHHHHHHHHHHHHHHHTT--HHHHHHHHHHHHT-S-HHHHHHHHTS-HHHHHHHHHHHHHHTT--SSHHIIIIISS--GGG--SPP----

Organism: NCBI:txid913084